Protein AF-A0A1E8CQJ8-F1 (afdb_monomer_lite)

pLDDT: mean 91.89, std 12.6, range [35.16, 98.56]

Secondary structure (DSSP, 8-state):
--------SS-HHHHHHHHHHHHHHHTS-HHHHHHHHHHHHHHHHHHHHHHHHHTTPPP-PPP---TTTHHHHHHHHHHHHHHH-TTS-HHHHHHHHHHHHHH-

Foldseek 3Di:
DDDDPDDQLQDPLLVVLLVLLVVLLVPDDPVLLVVLLVVLLVLLLVLQCLLCVLVVHPRDRDDPPDSVCSSVSVVVSSSSNSVSPVPPDNVVSSVSSVVSSVSD

Radius of gyration: 14.16 Å; chains: 1; bounding box: 44×29×32 Å

Structure (mmCIF, N/CA/C/O backbone):
data_AF-A0A1E8CQJ8-F1
#
_entry.id   AF-A0A1E8CQJ8-F1
#
loop_
_atom_site.group_PDB
_atom_site.id
_atom_site.type_symbol
_atom_site.label_atom_id
_atom_site.label_alt_id
_atom_site.label_comp_id
_atom_site.label_asym_id
_atom_site.label_entity_id
_atom_site.label_seq_id
_atom_site.pdbx_PDB_ins_code
_atom_site.Cartn_x
_atom_site.Cartn_y
_atom_site.Cartn_z
_atom_site.occupancy
_atom_site.B_iso_or_equiv
_atom_site.auth_seq_id
_atom_site.auth_comp_i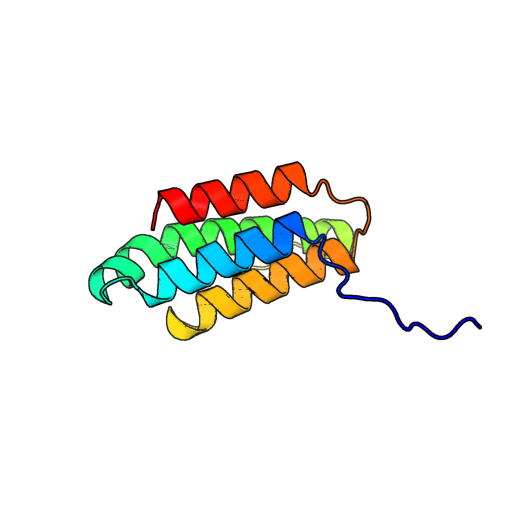d
_atom_site.auth_asym_id
_atom_site.auth_atom_id
_atom_site.pdbx_PDB_model_num
ATOM 1 N N . MET A 1 1 ? 33.511 -3.755 -14.212 1.00 35.31 1 MET A N 1
ATOM 2 C CA . MET A 1 1 ? 32.641 -4.079 -13.058 1.00 35.31 1 MET A CA 1
ATOM 3 C C . MET A 1 1 ? 32.443 -2.817 -12.231 1.00 35.31 1 MET A C 1
ATOM 5 O O . MET A 1 1 ? 33.225 -2.562 -11.326 1.00 35.31 1 MET A O 1
ATOM 9 N N . ALA A 1 2 ? 31.471 -1.980 -12.603 1.00 35.16 2 ALA A N 1
ATOM 10 C CA . ALA A 1 2 ? 31.172 -0.756 -11.866 1.00 35.16 2 ALA A CA 1
ATOM 11 C C . ALA A 1 2 ? 30.359 -1.110 -10.614 1.00 35.16 2 ALA A C 1
ATOM 13 O O . ALA A 1 2 ? 29.239 -1.606 -10.713 1.00 35.16 2 ALA A O 1
ATOM 14 N N . SER A 1 3 ? 30.971 -0.907 -9.451 1.00 37.28 3 SER A N 1
A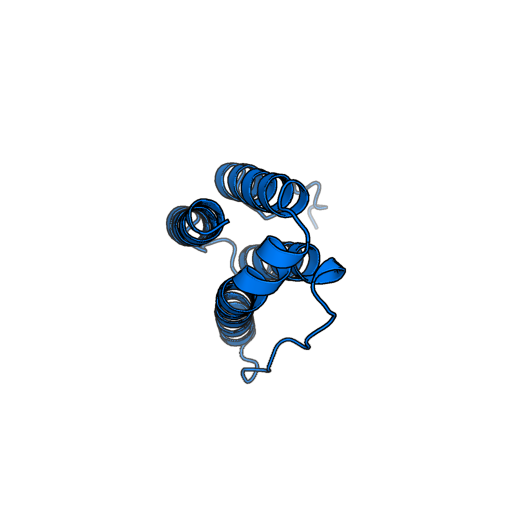TOM 15 C CA . SER A 1 3 ? 30.363 -1.080 -8.136 1.00 37.28 3 SER A CA 1
ATOM 16 C C . SER A 1 3 ? 29.194 -0.111 -7.940 1.00 37.28 3 SER A C 1
ATOM 18 O O . SER A 1 3 ? 29.373 1.105 -7.998 1.00 37.28 3 SER A O 1
ATOM 20 N N . SER A 1 4 ? 28.007 -0.649 -7.661 1.00 46.25 4 SER A N 1
ATOM 21 C CA . SER A 1 4 ? 26.825 0.107 -7.250 1.00 46.25 4 SER A CA 1
ATOM 22 C C . SER A 1 4 ? 27.066 0.852 -5.934 1.00 46.25 4 SER A C 1
ATOM 24 O O . SER A 1 4 ? 27.049 0.257 -4.861 1.00 46.25 4 SER A O 1
ATOM 26 N N . ARG A 1 5 ? 27.182 2.180 -5.997 1.00 48.69 5 ARG A N 1
ATOM 27 C CA . ARG A 1 5 ? 26.539 3.058 -5.006 1.00 48.69 5 ARG A CA 1
ATOM 28 C C . ARG A 1 5 ? 25.217 3.528 -5.609 1.00 48.69 5 ARG A C 1
ATOM 30 O O . ARG A 1 5 ? 25.073 4.687 -5.978 1.00 48.69 5 ARG A O 1
ATOM 37 N N . ALA A 1 6 ? 24.289 2.603 -5.828 1.00 56.66 6 ALA A N 1
ATOM 38 C CA . ALA A 1 6 ? 22.970 2.964 -6.326 1.00 56.66 6 ALA A CA 1
ATOM 39 C C . ALA A 1 6 ? 22.122 3.413 -5.132 1.00 56.66 6 ALA A C 1
ATOM 41 O O . ALA A 1 6 ? 22.109 2.739 -4.102 1.00 56.66 6 ALA A O 1
ATOM 42 N N . GLY A 1 7 ? 21.452 4.559 -5.253 1.00 76.81 7 GLY A N 1
ATOM 43 C CA . GLY A 1 7 ? 20.386 4.938 -4.328 1.00 76.81 7 GLY A CA 1
ATOM 44 C C . GLY A 1 7 ? 19.281 3.875 -4.286 1.00 76.81 7 GLY A C 1
ATOM 45 O O . GLY A 1 7 ? 19.325 2.884 -5.016 1.00 76.81 7 GLY A O 1
ATOM 46 N N . SER A 1 8 ? 18.284 4.077 -3.422 1.00 85.38 8 SER A N 1
ATOM 47 C CA . SER A 1 8 ? 17.079 3.237 -3.417 1.00 85.38 8 SER A CA 1
ATOM 48 C C . SER A 1 8 ? 16.547 3.052 -4.852 1.00 85.38 8 SER A C 1
ATOM 50 O O . SER A 1 8 ? 16.479 4.044 -5.580 1.00 85.38 8 S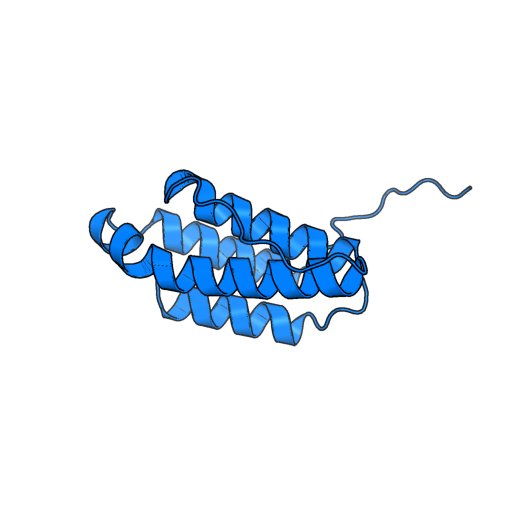ER A O 1
ATOM 52 N N . PRO A 1 9 ? 16.163 1.829 -5.276 1.00 93.19 9 PRO A N 1
ATOM 53 C CA . PRO A 1 9 ? 15.568 1.608 -6.596 1.00 93.19 9 PRO A CA 1
ATOM 54 C C . PRO A 1 9 ? 14.187 2.264 -6.724 1.00 93.19 9 PRO A C 1
ATOM 56 O O . PRO A 1 9 ? 13.666 2.393 -7.826 1.00 93.19 9 PRO A O 1
ATOM 59 N N . ILE A 1 10 ? 13.588 2.668 -5.601 1.00 96.25 10 ILE A N 1
ATOM 60 C CA . ILE A 1 10 ? 12.275 3.300 -5.546 1.00 96.25 10 ILE A CA 1
ATOM 61 C C . ILE A 1 10 ? 12.417 4.784 -5.935 1.00 96.25 10 ILE A C 1
ATOM 63 O O . ILE A 1 10 ? 13.160 5.508 -5.262 1.00 96.25 10 ILE A O 1
ATOM 67 N N . PRO A 1 11 ? 11.687 5.264 -6.961 1.00 96.44 11 PRO A N 1
ATOM 68 C CA . PRO A 1 11 ? 11.619 6.684 -7.297 1.00 96.44 11 PRO A CA 1
ATOM 69 C C . PRO A 1 11 ? 11.168 7.530 -6.104 1.00 96.44 11 PRO A C 1
ATOM 71 O O . PRO A 1 11 ? 10.343 7.098 -5.296 1.00 96.44 11 PRO A O 1
ATOM 74 N N . ARG A 1 12 ? 11.695 8.752 -5.992 1.00 95.75 12 ARG A N 1
ATOM 75 C CA . ARG A 1 12 ? 11.501 9.612 -4.814 1.00 95.75 12 ARG A CA 1
ATOM 76 C C . ARG A 1 12 ? 10.027 9.877 -4.523 1.00 95.75 12 ARG A C 1
ATOM 78 O O . ARG A 1 12 ? 9.602 9.763 -3.385 1.00 95.75 12 ARG A O 1
ATOM 85 N N . GLU A 1 13 ? 9.241 10.170 -5.549 1.00 96.50 13 GLU A N 1
ATOM 86 C CA . GLU A 1 13 ? 7.811 10.439 -5.432 1.00 96.50 13 GLU A CA 1
ATOM 87 C C . GLU A 1 13 ? 7.021 9.237 -4.891 1.00 96.50 13 GLU A C 1
ATOM 89 O O . GLU A 1 13 ? 6.074 9.415 -4.123 1.00 96.50 13 GLU A O 1
ATOM 94 N N . VAL A 1 14 ? 7.446 8.017 -5.237 1.00 98.06 14 VAL A N 1
ATOM 95 C CA . VAL A 1 14 ? 6.851 6.779 -4.726 1.00 98.06 14 VAL A CA 1
ATOM 96 C C . VAL A 1 14 ? 7.266 6.564 -3.276 1.00 98.06 14 VAL A C 1
ATOM 98 O O . VAL A 1 14 ? 6.426 6.208 -2.454 1.00 98.06 14 VAL A O 1
ATOM 101 N N . ALA A 1 15 ? 8.540 6.799 -2.950 1.00 98.00 15 ALA A N 1
ATOM 102 C CA . ALA A 1 15 ? 9.040 6.702 -1.582 1.00 98.00 15 ALA A CA 1
ATOM 103 C C . ALA A 1 15 ? 8.320 7.694 -0.650 1.00 98.00 15 ALA A C 1
ATOM 105 O O . ALA A 1 15 ? 7.840 7.291 0.408 1.00 98.00 15 ALA A O 1
ATOM 106 N N . ASP A 1 16 ? 8.162 8.947 -1.084 1.00 98.25 16 ASP A N 1
ATOM 107 C CA . ASP A 1 16 ? 7.466 9.995 -0.335 1.00 98.25 16 ASP A CA 1
ATOM 108 C C . ASP A 1 16 ? 5.981 9.634 -0.113 1.00 98.25 16 ASP A C 1
ATOM 110 O O . ASP A 1 16 ? 5.428 9.859 0.965 1.00 98.25 16 ASP A O 1
ATOM 114 N N . GLU A 1 17 ? 5.296 9.071 -1.118 1.00 98.56 17 GLU A N 1
ATOM 115 C CA . GLU A 1 17 ? 3.898 8.645 -0.961 1.00 98.56 17 GLU A CA 1
ATOM 116 C C . GLU A 1 17 ? 3.761 7.398 -0.080 1.00 98.56 17 GLU A C 1
ATOM 118 O O . GLU A 1 17 ? 2.842 7.321 0.738 1.00 98.56 17 GLU A O 1
ATOM 123 N N . LEU A 1 18 ? 4.687 6.448 -0.198 1.00 98.38 18 LEU A N 1
ATOM 124 C CA . LEU A 1 18 ? 4.741 5.259 0.645 1.00 98.38 18 LEU A CA 1
ATOM 125 C C . LEU A 1 18 ? 4.949 5.636 2.116 1.00 98.38 18 LEU A C 1
ATOM 127 O O . LEU A 1 18 ? 4.248 5.116 2.981 1.00 98.38 18 LEU A O 1
ATOM 131 N N . GLU A 1 19 ? 5.843 6.584 2.405 1.00 98.38 19 GLU A N 1
ATOM 132 C CA . GLU A 1 19 ? 6.031 7.120 3.756 1.00 98.38 19 GLU A CA 1
ATOM 133 C C . GLU A 1 19 ? 4.737 7.743 4.296 1.00 98.38 19 GLU A C 1
ATOM 135 O O . GLU A 1 19 ? 4.340 7.457 5.427 1.00 98.38 19 GLU A O 1
ATOM 140 N N . ARG A 1 20 ? 4.011 8.517 3.476 1.00 98.50 20 ARG A N 1
ATOM 141 C CA . ARG A 1 20 ? 2.709 9.084 3.869 1.00 98.50 20 ARG A CA 1
ATOM 142 C C . ARG A 1 20 ? 1.660 8.013 4.169 1.00 98.50 20 ARG A C 1
ATOM 144 O O . ARG A 1 20 ? 0.884 8.190 5.107 1.00 98.50 20 ARG A O 1
ATOM 151 N N . VAL A 1 21 ? 1.617 6.919 3.404 1.00 98.25 21 VAL A N 1
ATOM 152 C CA . VAL A 1 21 ? 0.727 5.773 3.678 1.00 98.25 21 VAL A CA 1
ATOM 153 C C . VAL A 1 21 ? 1.069 5.140 5.026 1.00 98.25 21 VAL A C 1
ATOM 155 O O . VAL A 1 21 ? 0.179 4.957 5.856 1.00 98.25 21 VAL A O 1
ATOM 158 N N . VAL A 1 22 ? 2.351 4.853 5.266 1.00 97.75 22 VAL A N 1
ATOM 159 C CA . VAL A 1 22 ? 2.829 4.226 6.508 1.00 97.75 22 VAL A CA 1
ATOM 160 C C . VAL A 1 22 ? 2.551 5.120 7.717 1.00 97.75 22 VAL A C 1
ATOM 162 O O . VAL A 1 22 ? 1.989 4.661 8.712 1.00 97.75 22 VAL A O 1
ATOM 165 N N . ALA A 1 23 ? 2.867 6.413 7.619 1.00 97.81 23 ALA A N 1
ATOM 166 C CA . ALA A 1 23 ? 2.587 7.382 8.672 1.00 97.81 23 ALA A CA 1
ATOM 167 C C . ALA A 1 23 ? 1.085 7.463 8.976 1.00 97.81 23 ALA A C 1
ATOM 169 O O . ALA A 1 23 ? 0.688 7.447 10.141 1.00 97.81 23 ALA A O 1
ATOM 170 N N . ARG A 1 24 ? 0.238 7.496 7.938 1.00 97.19 24 ARG A N 1
ATOM 171 C CA . ARG A 1 24 ? -1.217 7.527 8.103 1.00 97.19 24 ARG A CA 1
ATOM 172 C C . ARG A 1 24 ? -1.744 6.259 8.773 1.00 97.19 24 ARG A C 1
ATOM 174 O O . ARG A 1 24 ? -2.553 6.372 9.688 1.00 97.19 24 ARG A O 1
ATOM 181 N N . TRP A 1 25 ? -1.268 5.081 8.367 1.00 96.38 25 TRP A N 1
ATOM 182 C CA . TRP A 1 25 ? -1.6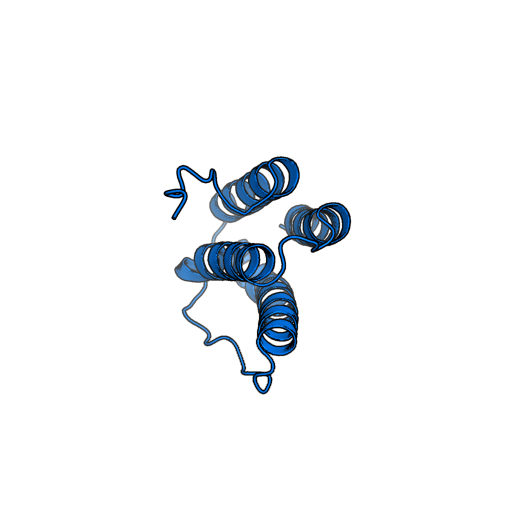32 3.798 8.978 1.00 96.38 25 TRP A CA 1
ATOM 183 C C . TRP A 1 25 ? -1.344 3.776 10.482 1.00 96.38 25 TRP A C 1
ATOM 185 O O . TRP A 1 25 ? -2.209 3.405 11.270 1.00 96.38 25 TRP A O 1
ATOM 195 N N . HIS A 1 26 ? -0.157 4.230 10.892 1.00 94.88 26 HIS A N 1
ATOM 196 C CA . HIS A 1 26 ? 0.237 4.260 12.304 1.00 94.88 26 HIS A CA 1
ATOM 197 C C . HIS A 1 26 ? -0.557 5.253 13.162 1.00 94.88 26 HIS A C 1
ATOM 199 O O . HIS A 1 26 ? -0.559 5.128 14.383 1.00 94.88 26 HIS A O 1
ATOM 205 N N . GLN A 1 27 ? -1.236 6.219 12.545 1.00 95.62 27 GLN A N 1
ATOM 206 C CA . GLN A 1 27 ? -2.106 7.170 13.240 1.00 95.62 27 GLN A CA 1
ATOM 207 C C . GLN A 1 27 ? -3.546 6.663 13.399 1.00 95.62 27 GLN A C 1
ATOM 209 O O . GLN A 1 27 ? -4.339 7.307 14.090 1.00 95.62 27 GLN A O 1
ATOM 214 N N . LEU A 1 28 ? -3.920 5.548 12.761 1.00 94.31 28 LEU A N 1
ATOM 215 C CA . LEU A 1 28 ? -5.272 5.011 12.877 1.00 94.31 28 LEU A CA 1
ATOM 216 C C . LEU A 1 28 ? -5.496 4.349 14.241 1.00 94.31 28 LEU A C 1
ATOM 218 O O . LEU A 1 28 ? -4.641 3.591 14.705 1.00 94.31 28 LEU A O 1
ATOM 222 N N . PRO A 1 29 ? -6.680 4.537 14.856 1.00 94.25 29 PRO A N 1
ATOM 223 C CA . PRO A 1 29 ? -7.124 3.667 15.937 1.00 94.25 29 PRO A CA 1
ATOM 224 C C . PRO A 1 29 ? -7.104 2.202 15.487 1.00 94.25 29 PRO A C 1
ATOM 226 O O . PRO A 1 29 ? -7.424 1.904 14.333 1.00 94.25 29 PRO A O 1
ATOM 229 N N . LEU A 1 30 ? -6.785 1.281 16.400 1.00 89.56 30 LEU A N 1
ATOM 230 C CA . LEU A 1 30 ? -6.603 -0.136 16.071 1.00 89.56 30 LEU A CA 1
ATOM 231 C C . LEU A 1 30 ? -7.810 -0.737 15.329 1.00 89.56 30 LEU A C 1
ATOM 233 O O . LEU A 1 30 ? -7.625 -1.356 14.285 1.00 89.56 30 LEU A O 1
ATOM 237 N N . ASP A 1 31 ? -9.035 -0.492 15.798 1.00 94.06 31 ASP A N 1
ATOM 238 C CA . ASP A 1 31 ? -10.254 -1.007 15.152 1.00 94.06 31 ASP A CA 1
ATOM 239 C C . ASP A 1 31 ? -10.414 -0.499 13.713 1.00 94.06 31 ASP A C 1
ATOM 241 O O . ASP A 1 31 ? -10.832 -1.235 12.816 1.00 94.06 31 ASP A O 1
ATOM 245 N N . HIS A 1 32 ? -10.013 0.752 13.464 1.00 93.62 32 HIS A N 1
ATOM 246 C CA . HIS A 1 32 ? -10.036 1.325 12.123 1.00 93.62 32 HIS A CA 1
ATOM 247 C C . HIS A 1 32 ? -8.975 0.660 11.245 1.00 93.62 32 HIS A C 1
ATOM 249 O O . HIS A 1 32 ? -9.303 0.214 10.148 1.00 93.62 32 HIS A O 1
ATOM 255 N N . ALA A 1 33 ? -7.742 0.504 11.734 1.00 93.19 33 ALA A N 1
ATOM 256 C CA . ALA A 1 33 ? -6.687 -0.205 11.009 1.00 93.19 33 ALA A CA 1
ATOM 257 C C . ALA A 1 33 ? -7.104 -1.645 10.651 1.00 93.19 33 ALA A C 1
ATOM 259 O O . ALA A 1 33 ? -6.939 -2.071 9.507 1.00 93.19 33 ALA A O 1
ATOM 260 N N . LEU A 1 34 ? -7.728 -2.369 11.587 1.00 94.19 34 LEU A N 1
ATOM 261 C CA . LEU A 1 34 ? -8.266 -3.711 11.348 1.00 94.19 34 LEU A CA 1
ATOM 262 C C . LEU A 1 34 ? -9.348 -3.712 10.261 1.00 94.19 34 LEU A C 1
ATOM 264 O O . LEU A 1 34 ? -9.305 -4.553 9.364 1.00 94.19 34 LEU A O 1
ATOM 268 N N . SER A 1 35 ? -10.268 -2.742 10.285 1.00 95.38 35 SER A N 1
ATOM 269 C CA . SER A 1 35 ? -11.320 -2.620 9.265 1.00 95.38 35 SER A CA 1
ATOM 270 C C . SER A 1 35 ? -10.781 -2.294 7.864 1.00 95.38 35 SER A C 1
ATOM 272 O O . SER A 1 35 ? -11.384 -2.685 6.865 1.00 95.38 35 SER A O 1
ATOM 274 N N . ARG A 1 36 ? -9.638 -1.596 7.770 1.00 95.31 36 ARG A N 1
ATOM 275 C CA . ARG A 1 36 ? -8.991 -1.226 6.498 1.00 95.31 36 ARG A CA 1
ATOM 276 C C . ARG A 1 36 ? -7.982 -2.261 6.000 1.00 95.31 36 ARG A C 1
ATOM 278 O O . ARG A 1 36 ? -7.649 -2.251 4.815 1.00 95.31 36 ARG A O 1
ATOM 285 N N . ALA A 1 37 ? -7.519 -3.169 6.861 1.00 95.38 37 ALA A N 1
ATOM 286 C CA . ALA A 1 37 ? -6.505 -4.165 6.524 1.00 95.38 37 ALA A CA 1
ATOM 287 C C . ALA A 1 37 ? -6.827 -4.996 5.263 1.00 95.38 37 ALA A C 1
ATOM 289 O O . ALA A 1 37 ? -5.910 -5.176 4.462 1.00 95.38 37 ALA A O 1
ATOM 290 N N . PRO A 1 38 ? -8.071 -5.468 5.016 1.00 94.94 38 PRO A N 1
ATOM 291 C CA . PRO A 1 38 ? -8.381 -6.230 3.803 1.00 94.94 38 PRO A CA 1
ATOM 292 C C . PRO A 1 38 ? -8.092 -5.456 2.509 1.00 94.94 38 PRO A C 1
ATOM 294 O O . PRO A 1 38 ? -7.401 -5.968 1.636 1.00 94.94 38 PRO A O 1
ATOM 297 N N 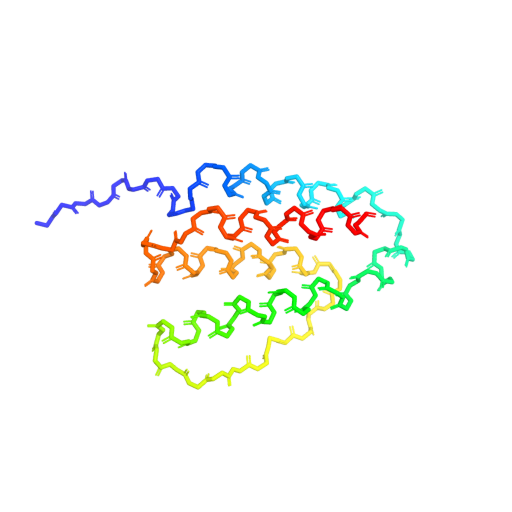. ALA A 1 39 ? -8.509 -4.190 2.425 1.00 93.56 39 ALA A N 1
ATOM 298 C CA . ALA A 1 39 ? -8.287 -3.367 1.234 1.00 93.56 39 ALA A CA 1
ATOM 299 C C . ALA A 1 39 ? -6.793 -3.117 0.968 1.00 93.56 39 ALA A C 1
ATOM 301 O O . ALA A 1 39 ? -6.339 -3.121 -0.174 1.00 93.56 39 ALA A O 1
ATOM 302 N N . VAL A 1 40 ? -6.000 -2.935 2.028 1.00 95.75 40 VAL A N 1
ATOM 303 C CA . VAL A 1 40 ? -4.543 -2.799 1.899 1.00 95.75 40 VAL A CA 1
ATOM 304 C C . VAL A 1 40 ? -3.907 -4.117 1.443 1.00 95.75 40 VAL A C 1
ATOM 306 O O . VAL A 1 40 ? -3.015 -4.097 0.595 1.00 95.75 40 VAL A O 1
ATOM 309 N N . ARG A 1 41 ? -4.375 -5.266 1.953 1.00 96.56 41 ARG A N 1
ATOM 310 C CA . ARG A 1 41 ? -3.901 -6.590 1.513 1.00 96.56 41 ARG A CA 1
ATOM 311 C C . ARG A 1 41 ? -4.163 -6.832 0.034 1.00 96.56 41 ARG A C 1
ATOM 313 O O . ARG A 1 41 ? -3.283 -7.374 -0.625 1.00 96.56 41 ARG A O 1
ATOM 320 N N . ASP A 1 42 ? -5.300 -6.390 -0.493 1.00 95.44 42 ASP A N 1
ATOM 321 C CA . ASP A 1 42 ? -5.606 -6.519 -1.922 1.00 95.44 42 ASP A CA 1
ATOM 322 C C . ASP A 1 42 ? -4.592 -5.757 -2.785 1.00 95.44 42 ASP A C 1
ATOM 324 O O . ASP A 1 42 ? -4.131 -6.261 -3.811 1.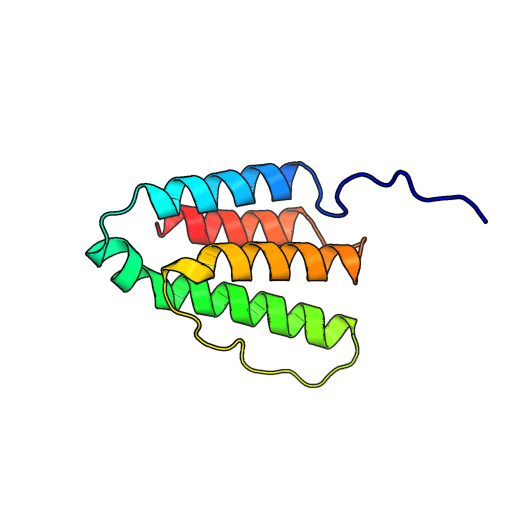00 95.44 42 ASP A O 1
ATOM 328 N N . VAL A 1 43 ? -4.164 -4.567 -2.347 1.00 95.19 43 VAL A N 1
ATOM 329 C CA . VAL A 1 43 ? -3.116 -3.815 -3.051 1.00 95.19 43 VAL A CA 1
ATOM 330 C C . VAL A 1 43 ? -1.758 -4.503 -2.933 1.00 95.19 43 VAL A C 1
ATOM 332 O O . VAL A 1 43 ? -1.045 -4.610 -3.930 1.00 95.19 43 VAL A O 1
ATOM 335 N N . VAL A 1 44 ? -1.407 -5.012 -1.749 1.00 97.31 44 VAL A N 1
ATOM 336 C CA . VAL A 1 44 ? -0.176 -5.795 -1.550 1.00 97.31 44 VAL A CA 1
ATOM 337 C C . VAL A 1 44 ? -0.166 -7.030 -2.457 1.00 97.31 44 VAL A C 1
ATOM 339 O O . VAL A 1 44 ? 0.845 -7.291 -3.106 1.00 97.31 44 VAL A O 1
ATOM 342 N N . GLN A 1 45 ? -1.286 -7.750 -2.562 1.00 97.38 45 GLN A N 1
ATOM 343 C CA . GLN A 1 45 ? -1.418 -8.899 -3.455 1.00 97.38 45 GLN A CA 1
ATOM 344 C C . GLN A 1 45 ? -1.290 -8.486 -4.924 1.00 97.38 45 GLN A C 1
ATOM 346 O O . GLN A 1 45 ? -0.531 -9.110 -5.656 1.00 97.38 45 GLN A O 1
ATOM 351 N N . SER A 1 46 ? -1.953 -7.403 -5.345 1.00 95.75 46 SER A N 1
ATOM 352 C CA . SER A 1 46 ? -1.836 -6.898 -6.719 1.00 95.75 46 SER A CA 1
ATOM 353 C C . SER A 1 46 ? -0.389 -6.550 -7.078 1.00 95.75 46 SER A C 1
ATOM 355 O O . SER A 1 46 ? 0.039 -6.838 -8.190 1.00 95.75 46 SER A O 1
ATOM 357 N N . LEU A 1 47 ? 0.380 -5.959 -6.158 1.00 96.00 47 LEU A N 1
ATOM 358 C CA . LEU A 1 47 ? 1.804 -5.690 -6.383 1.00 96.00 47 LEU A CA 1
ATOM 359 C C . LEU A 1 47 ? 2.629 -6.984 -6.426 1.00 96.00 47 LEU A C 1
ATOM 361 O O . LEU A 1 47 ? 3.529 -7.104 -7.255 1.00 96.00 47 LEU A O 1
ATOM 365 N N . ALA A 1 48 ? 2.316 -7.964 -5.576 1.00 96.38 48 ALA A N 1
ATOM 366 C CA . ALA A 1 48 ? 2.974 -9.269 -5.594 1.00 96.38 48 ALA A CA 1
ATOM 367 C C . ALA A 1 48 ? 2.754 -10.013 -6.920 1.00 96.38 48 ALA A C 1
ATOM 369 O O . ALA A 1 48 ? 3.690 -10.622 -7.441 1.00 96.38 48 ALA A O 1
ATOM 370 N N . ASP A 1 49 ? 1.551 -9.926 -7.490 1.00 96.25 49 ASP A N 1
ATOM 371 C CA . ASP A 1 49 ? 1.223 -10.523 -8.785 1.00 96.25 49 ASP A CA 1
ATOM 372 C C . ASP A 1 49 ? 2.038 -9.876 -9.920 1.00 96.25 49 ASP A C 1
ATOM 374 O O . ASP A 1 49 ? 2.598 -10.582 -10.762 1.00 96.25 49 ASP A O 1
ATOM 378 N N . GLU A 1 50 ? 2.202 -8.548 -9.897 1.00 94.94 50 GLU A N 1
ATOM 379 C CA . GLU A 1 50 ? 3.071 -7.826 -10.840 1.00 94.94 50 GLU A CA 1
ATOM 380 C C . GLU A 1 50 ? 4.543 -8.244 -10.697 1.00 94.94 50 GLU A C 1
ATOM 382 O O . GLU A 1 50 ? 5.224 -8.516 -11.691 1.00 94.94 50 GLU A O 1
ATOM 387 N N . VAL A 1 51 ? 5.041 -8.363 -9.461 1.00 95.50 51 VAL A N 1
ATOM 388 C CA . VAL A 1 51 ? 6.405 -8.842 -9.179 1.00 95.50 51 VAL A CA 1
ATOM 389 C C . VAL A 1 51 ? 6.601 -10.273 -9.687 1.00 95.50 51 VAL A C 1
ATOM 391 O O . VAL A 1 51 ? 7.629 -10.575 -10.303 1.00 95.50 51 VAL A O 1
ATOM 394 N N . ALA A 1 52 ? 5.630 -11.162 -9.461 1.00 95.44 52 ALA A N 1
ATOM 395 C CA . ALA A 1 52 ? 5.669 -12.539 -9.945 1.00 95.44 52 ALA A CA 1
ATOM 396 C C . ALA A 1 52 ? 5.709 -12.587 -11.479 1.00 95.44 52 ALA A C 1
ATOM 398 O O . ALA A 1 52 ? 6.561 -13.281 -12.045 1.00 95.44 52 ALA A O 1
ATOM 399 N N . GLY A 1 53 ? 4.875 -11.779 -12.144 1.00 93.50 53 GLY A N 1
ATOM 400 C CA . GLY A 1 53 ? 4.876 -11.611 -13.597 1.00 93.50 53 GLY A CA 1
ATOM 401 C C . GLY A 1 53 ? 6.234 -11.150 -14.133 1.00 93.50 53 GLY A C 1
ATOM 402 O O . GLY A 1 53 ? 6.787 -11.777 -15.039 1.00 93.50 53 GLY A O 1
ATOM 403 N N . CYS A 1 54 ? 6.836 -10.128 -13.513 1.00 89.75 54 CYS A N 1
ATOM 404 C CA . CYS A 1 54 ? 8.170 -9.633 -13.877 1.00 89.75 54 CYS A CA 1
ATOM 405 C C . CYS A 1 54 ? 9.250 -10.717 -13.736 1.00 89.75 54 CYS A C 1
ATOM 407 O O . CYS A 1 54 ? 10.144 -10.833 -14.574 1.00 89.75 54 CYS A O 1
ATOM 409 N N . ARG A 1 55 ? 9.151 -11.551 -12.695 1.00 91.06 55 ARG A N 1
ATOM 410 C CA . ARG A 1 55 ? 10.104 -12.634 -12.406 1.00 91.06 55 ARG A CA 1
ATOM 411 C C . ARG A 1 55 ? 9.781 -13.946 -13.134 1.00 91.06 55 ARG A C 1
ATOM 413 O O . ARG A 1 55 ? 10.475 -14.935 -12.897 1.00 91.06 55 ARG A O 1
ATOM 420 N N . ARG A 1 56 ? 8.756 -13.975 -14.001 1.00 92.75 56 ARG A N 1
ATOM 421 C CA . ARG A 1 56 ? 8.240 -15.184 -14.680 1.00 92.75 56 ARG A CA 1
ATOM 422 C C . ARG A 1 56 ? 7.970 -16.337 -13.706 1.00 92.75 56 ARG A C 1
ATOM 424 O O . ARG A 1 56 ? 8.251 -17.498 -14.000 1.00 92.75 56 ARG A O 1
ATOM 431 N N . ARG A 1 57 ? 7.458 -16.006 -12.521 1.00 94.06 57 ARG A N 1
ATOM 432 C CA . ARG A 1 57 ? 7.043 -16.970 -11.500 1.00 94.06 57 ARG A CA 1
ATOM 433 C C . ARG A 1 57 ? 5.520 -17.077 -11.485 1.00 94.06 57 ARG A C 1
ATOM 435 O O . ARG A 1 57 ? 4.847 -16.101 -11.811 1.00 94.06 57 ARG A O 1
ATOM 442 N N . PRO A 1 58 ? 4.966 -18.240 -11.108 1.00 93.00 58 PRO A N 1
ATOM 443 C CA . PRO A 1 58 ? 3.532 -18.341 -10.883 1.00 93.00 58 PRO A CA 1
ATOM 444 C C . PRO A 1 58 ? 3.106 -17.369 -9.765 1.00 93.00 58 PRO A C 1
ATOM 446 O O . PRO A 1 58 ? 3.863 -17.204 -8.801 1.00 93.00 58 PRO A O 1
ATOM 449 N N . PRO A 1 59 ? 1.917 -16.745 -9.866 1.00 91.81 59 PRO A N 1
ATOM 450 C CA . PRO A 1 59 ? 1.359 -15.950 -8.780 1.00 91.81 59 PRO A CA 1
ATOM 451 C C . PRO A 1 59 ? 1.241 -16.785 -7.504 1.00 91.81 59 PRO A C 1
ATOM 453 O O . PRO A 1 59 ? 0.869 -17.960 -7.541 1.00 91.81 59 PRO A O 1
ATOM 456 N N . SER A 1 60 ? 1.539 -16.169 -6.366 1.00 94.19 60 SER A N 1
ATOM 457 C CA . SER A 1 60 ? 1.403 -16.791 -5.051 1.00 94.19 60 SER A CA 1
ATOM 458 C C . SER A 1 60 ? 0.711 -15.831 -4.102 1.00 94.19 60 SER A C 1
ATOM 460 O O . SER A 1 60 ? 1.004 -14.633 -4.114 1.00 94.19 60 SER A O 1
ATOM 462 N N . ARG A 1 61 ? -0.167 -16.355 -3.242 1.00 96.12 61 ARG A N 1
ATOM 463 C CA . ARG A 1 61 ? -0.789 -15.532 -2.205 1.00 96.12 61 ARG A CA 1
ATOM 464 C C . ARG A 1 61 ? 0.267 -15.003 -1.244 1.00 96.12 61 ARG A C 1
ATOM 466 O O . ARG A 1 61 ? 1.075 -15.775 -0.725 1.00 96.12 61 ARG A O 1
ATOM 473 N N . VAL A 1 62 ? 0.215 -13.705 -0.978 1.00 95.75 62 VAL A N 1
ATOM 474 C CA . VAL A 1 62 ? 0.995 -13.084 0.086 1.00 95.75 62 VAL A CA 1
ATOM 475 C C . VAL A 1 62 ? 0.461 -13.614 1.420 1.00 95.75 62 VAL A C 1
ATOM 477 O O . VAL A 1 62 ? -0.747 -13.543 1.662 1.00 95.75 62 VAL A O 1
ATOM 480 N N . PRO A 1 63 ? 1.318 -14.182 2.285 1.00 95.00 63 PRO A N 1
ATOM 481 C CA . PRO A 1 63 ? 0.872 -14.702 3.567 1.00 95.00 63 PRO A CA 1
ATOM 482 C C . PRO A 1 63 ? 0.329 -13.572 4.444 1.00 95.00 63 PRO A C 1
ATOM 484 O O . PRO A 1 63 ? 0.900 -12.481 4.509 1.00 95.00 63 PRO A O 1
ATOM 487 N N . ASP A 1 64 ? -0.758 -13.848 5.159 1.00 92.25 64 ASP A N 1
ATOM 488 C CA . ASP A 1 64 ? -1.242 -12.950 6.198 1.00 92.25 64 ASP A CA 1
ATOM 489 C C . ASP A 1 64 ? -0.332 -13.054 7.433 1.00 92.25 64 ASP A C 1
ATOM 491 O O . ASP A 1 64 ? -0.368 -14.044 8.159 1.00 92.25 64 ASP A O 1
ATOM 495 N N . LEU A 1 65 ? 0.483 -12.020 7.664 1.00 92.75 65 LEU A N 1
ATOM 496 C CA . LEU A 1 65 ? 1.380 -11.900 8.823 1.00 92.75 65 LEU A CA 1
ATOM 497 C C . LEU A 1 65 ? 0.841 -10.937 9.898 1.00 92.75 65 LEU A C 1
ATOM 499 O O . LEU A 1 65 ? 1.600 -10.407 10.713 1.00 92.75 65 LEU A O 1
ATOM 503 N N . GLY A 1 66 ? -0.465 -10.667 9.871 1.00 88.12 66 GLY A N 1
ATOM 504 C CA . GLY A 1 66 ? -1.149 -9.738 10.761 1.00 88.12 66 GLY A CA 1
ATOM 505 C C . GLY A 1 66 ? -0.983 -8.251 10.398 1.00 88.12 66 GLY A C 1
ATOM 506 O O . GLY A 1 66 ? -0.140 -7.872 9.580 1.00 88.12 66 GLY A O 1
ATOM 507 N N . PRO A 1 67 ? -1.783 -7.371 11.028 1.00 85.56 67 PRO A N 1
ATOM 508 C CA . PRO A 1 67 ? -1.835 -5.938 10.715 1.00 85.56 67 PRO A CA 1
ATOM 509 C C . PRO A 1 67 ? -0.540 -5.181 11.046 1.00 85.56 67 PRO A C 1
ATOM 511 O O . PRO A 1 67 ? -0.240 -4.178 10.404 1.00 85.56 67 PRO A O 1
ATOM 514 N N . ALA A 1 68 ? 0.255 -5.664 12.007 1.00 87.50 68 ALA A N 1
ATOM 515 C CA . ALA A 1 68 ? 1.537 -5.054 12.370 1.00 87.50 68 ALA A CA 1
ATOM 516 C C . ALA A 1 68 ? 2.583 -5.154 11.242 1.00 87.50 68 ALA A C 1
ATOM 518 O O . ALA A 1 68 ? 3.447 -4.289 11.100 1.00 87.50 68 ALA A O 1
ATOM 519 N N . THR A 1 69 ? 2.490 -6.194 10.412 1.00 94.00 69 THR A N 1
ATOM 520 C CA . THR A 1 69 ? 3.456 -6.472 9.339 1.00 94.00 69 THR A CA 1
ATOM 521 C C . THR A 1 69 ? 3.000 -5.918 7.988 1.00 94.00 69 THR A C 1
ATOM 523 O O . THR A 1 69 ? 3.795 -5.824 7.058 1.00 94.00 69 THR A O 1
ATOM 526 N N . LEU A 1 70 ? 1.738 -5.502 7.863 1.00 95.69 70 LEU A N 1
ATOM 527 C CA . LEU A 1 70 ? 1.128 -5.168 6.577 1.00 95.69 70 LEU A CA 1
ATOM 528 C C . LEU A 1 70 ? 1.819 -4.000 5.850 1.00 95.69 70 LEU A C 1
ATOM 530 O O . LEU A 1 70 ? 2.042 -4.069 4.643 1.00 95.69 70 LEU A O 1
ATOM 534 N N . MET A 1 71 ? 2.227 -2.961 6.584 1.00 97.06 71 MET A N 1
ATOM 535 C CA . MET A 1 71 ? 3.001 -1.846 6.019 1.00 97.06 71 MET A CA 1
ATOM 536 C C . MET A 1 71 ? 4.388 -2.283 5.536 1.00 97.06 71 MET A C 1
ATOM 538 O O . MET A 1 71 ? 4.829 -1.854 4.473 1.00 97.06 71 MET A O 1
ATOM 542 N N . HIS A 1 72 ? 5.040 -3.198 6.256 1.00 97.62 72 HIS A N 1
ATOM 543 C CA . HIS A 1 72 ? 6.315 -3.773 5.829 1.00 97.62 72 HIS A CA 1
ATOM 544 C C . HIS A 1 72 ? 6.151 -4.612 4.556 1.00 97.62 72 HIS A C 1
ATOM 546 O O . HIS A 1 72 ? 6.968 -4.514 3.645 1.00 97.62 72 HIS A O 1
ATOM 552 N N . GLN A 1 73 ? 5.071 -5.393 4.441 1.00 97.19 73 GLN A N 1
ATOM 553 C CA . GLN A 1 73 ? 4.776 -6.146 3.217 1.00 97.19 73 GLN A CA 1
ATOM 554 C C . GLN A 1 73 ? 4.558 -5.211 2.023 1.00 97.19 73 GLN A C 1
ATOM 556 O O . GLN A 1 73 ? 5.109 -5.462 0.954 1.00 97.19 73 GLN A O 1
ATOM 561 N N . LEU A 1 74 ? 3.828 -4.105 2.209 1.00 97.69 74 LEU A N 1
ATOM 562 C CA . LEU A 1 74 ? 3.665 -3.083 1.174 1.00 97.69 74 LEU A CA 1
ATOM 563 C C . LEU A 1 74 ? 5.013 -2.489 0.744 1.00 97.69 74 LEU A C 1
ATOM 565 O O . LEU A 1 74 ? 5.295 -2.422 -0.452 1.00 97.69 74 LEU A O 1
ATOM 569 N N . GLN A 1 75 ? 5.865 -2.114 1.702 1.00 97.88 75 GLN A N 1
ATOM 570 C CA . GLN A 1 75 ? 7.200 -1.582 1.418 1.00 97.88 75 GLN A CA 1
ATOM 571 C C . GLN A 1 75 ? 8.061 -2.569 0.620 1.00 97.88 75 GLN A C 1
ATOM 573 O O . GLN A 1 75 ? 8.680 -2.180 -0.371 1.00 97.88 75 GLN A O 1
ATOM 578 N N . VAL A 1 76 ? 8.064 -3.848 1.008 1.00 96.94 76 VAL A N 1
ATOM 579 C CA . VAL A 1 76 ? 8.816 -4.897 0.306 1.00 96.94 76 VAL A CA 1
ATOM 580 C C . VAL A 1 76 ? 8.285 -5.106 -1.111 1.00 96.94 76 VAL A C 1
ATOM 582 O O . VAL A 1 76 ? 9.089 -5.195 -2.031 1.00 96.94 76 VAL A O 1
ATOM 585 N N . MET A 1 77 ? 6.964 -5.134 -1.324 1.00 96.94 77 MET A N 1
ATOM 586 C CA . MET A 1 77 ? 6.400 -5.309 -2.671 1.00 96.94 77 MET A CA 1
ATOM 587 C C . MET A 1 77 ? 6.708 -4.128 -3.597 1.00 96.94 77 MET A C 1
ATOM 589 O O . MET A 1 77 ? 7.046 -4.341 -4.760 1.00 96.94 77 MET A O 1
ATOM 593 N N . VAL A 1 78 ? 6.660 -2.890 -3.090 1.00 97.50 78 VAL A N 1
ATOM 594 C CA . VAL A 1 78 ? 7.071 -1.706 -3.865 1.00 97.50 78 VAL A CA 1
ATOM 595 C C . VAL A 1 78 ? 8.557 -1.782 -4.214 1.00 97.50 78 VAL A C 1
ATOM 597 O O . VAL A 1 78 ? 8.927 -1.559 -5.367 1.00 97.50 78 VAL A O 1
ATOM 600 N N . PHE A 1 79 ? 9.409 -2.139 -3.250 1.00 97.19 79 PHE A N 1
ATOM 601 C CA . PHE A 1 79 ? 10.836 -2.322 -3.500 1.00 97.19 79 PHE A CA 1
ATOM 602 C C . PHE A 1 79 ? 11.094 -3.398 -4.562 1.00 97.19 79 PHE A C 1
ATOM 604 O O . PHE A 1 79 ? 11.802 -3.141 -5.533 1.00 97.19 79 PHE A O 1
ATOM 611 N N . ASP A 1 80 ? 10.504 -4.584 -4.401 1.00 96.00 80 ASP A N 1
ATOM 612 C CA . ASP A 1 80 ? 10.695 -5.723 -5.302 1.00 96.00 80 ASP A CA 1
ATOM 613 C C . ASP A 1 80 ? 10.250 -5.413 -6.733 1.00 96.00 80 ASP A C 1
ATOM 615 O O . ASP A 1 80 ? 10.891 -5.870 -7.685 1.00 96.00 80 ASP A O 1
ATOM 619 N N . LEU A 1 81 ? 9.184 -4.624 -6.885 1.00 96.06 81 LEU A N 1
ATOM 620 C CA . LEU A 1 81 ? 8.683 -4.187 -8.181 1.00 96.06 81 LEU A CA 1
ATOM 621 C C . LEU A 1 81 ? 9.709 -3.313 -8.908 1.00 96.06 81 LEU A C 1
ATOM 623 O O . LEU A 1 81 ? 10.088 -3.635 -10.032 1.00 96.06 81 LEU A O 1
ATOM 627 N N . PHE A 1 82 ? 10.218 -2.258 -8.264 1.00 96.00 82 PHE A N 1
ATOM 628 C CA . PHE A 1 82 ? 11.211 -1.372 -8.885 1.00 96.00 82 PHE A CA 1
ATOM 629 C C . PHE A 1 82 ? 12.584 -2.028 -9.044 1.00 96.00 82 PHE A C 1
ATOM 631 O O . PHE A 1 82 ? 13.269 -1.789 -10.036 1.00 96.00 82 PHE A O 1
ATOM 638 N N . ALA A 1 83 ? 12.978 -2.900 -8.114 1.00 94.88 83 ALA A N 1
ATOM 639 C CA . ALA A 1 83 ? 14.212 -3.669 -8.232 1.00 94.88 83 ALA A CA 1
ATOM 640 C C . ALA A 1 83 ? 14.151 -4.694 -9.380 1.00 94.88 83 ALA A C 1
ATOM 642 O O . ALA A 1 83 ? 15.160 -4.945 -10.036 1.00 94.88 83 ALA A O 1
ATOM 643 N N . GLY A 1 84 ? 12.982 -5.299 -9.625 1.00 92.88 84 GLY A N 1
ATOM 644 C CA . GLY A 1 84 ? 12.773 -6.266 -10.706 1.00 92.88 84 GLY A CA 1
ATOM 645 C C . GLY A 1 84 ? 12.454 -5.635 -12.062 1.00 92.88 84 GLY A C 1
ATOM 646 O O . GLY A 1 84 ? 12.708 -6.255 -13.095 1.00 92.88 84 GLY A O 1
ATOM 647 N N . ARG A 1 85 ? 11.901 -4.418 -12.069 1.00 92.25 85 ARG A N 1
ATOM 648 C CA . ARG A 1 85 ? 11.495 -3.684 -13.269 1.00 92.25 85 ARG A CA 1
ATOM 649 C C . ARG A 1 85 ? 11.694 -2.173 -13.060 1.00 92.25 85 ARG A C 1
ATOM 651 O O . ARG A 1 85 ? 10.736 -1.479 -12.711 1.00 92.25 85 ARG A O 1
ATOM 658 N N . PRO A 1 86 ? 12.910 -1.652 -13.305 1.00 89.19 86 PRO A N 1
ATOM 659 C CA . PRO A 1 86 ? 13.230 -0.231 -13.132 1.00 89.19 86 PRO A CA 1
ATOM 660 C C . PRO A 1 86 ? 12.343 0.711 -13.958 1.00 89.19 86 PRO A C 1
ATOM 662 O O . PRO A 1 86 ? 12.069 1.828 -13.535 1.00 89.19 86 PRO A O 1
ATOM 665 N N . ASP A 1 87 ? 11.828 0.228 -15.091 1.00 89.69 87 ASP A N 1
ATOM 666 C CA . ASP A 1 87 ? 10.976 0.989 -16.015 1.00 89.69 87 ASP A CA 1
ATOM 667 C C . ASP A 1 87 ? 9.497 1.024 -15.579 1.00 89.69 87 ASP A C 1
ATOM 669 O O . ASP A 1 87 ? 8.617 1.438 -16.339 1.00 89.69 87 ASP A O 1
ATOM 673 N N . THR A 1 88 ? 9.187 0.524 -14.378 1.00 93.75 88 THR A N 1
ATOM 674 C CA . THR A 1 88 ? 7.838 0.587 -13.807 1.00 93.75 88 THR A CA 1
ATOM 675 C C . THR A 1 88 ? 7.378 2.040 -13.731 1.00 93.75 88 THR A C 1
ATOM 677 O O . THR A 1 88 ? 8.099 2.917 -13.260 1.00 93.75 88 THR A O 1
ATOM 680 N N . SER A 1 89 ? 6.144 2.303 -14.163 1.00 94.81 89 SER A N 1
ATOM 681 C CA . SER A 1 89 ? 5.564 3.643 -14.086 1.00 94.81 89 SER A CA 1
ATOM 682 C C . SER A 1 89 ? 5.422 4.087 -12.628 1.00 94.81 89 SER A C 1
ATOM 684 O O . SER A 1 89 ? 4.581 3.566 -11.891 1.00 94.81 89 SER A O 1
ATOM 686 N N . SER A 1 90 ? 6.209 5.086 -12.220 1.00 95.81 90 SER A N 1
ATOM 687 C CA . SER A 1 90 ? 6.112 5.674 -10.882 1.00 95.81 90 SER A CA 1
ATOM 688 C C . SER A 1 90 ? 4.740 6.294 -10.629 1.00 95.81 90 SER A C 1
ATOM 690 O O . SER A 1 90 ? 4.164 6.084 -9.566 1.00 95.81 90 SER A O 1
ATOM 692 N N . ALA A 1 91 ? 4.154 6.955 -11.632 1.00 96.31 91 ALA A N 1
ATOM 693 C CA . ALA A 1 91 ? 2.811 7.528 -11.557 1.00 96.31 91 ALA A CA 1
ATOM 694 C C . ALA A 1 91 ? 1.733 6.480 -11.224 1.00 96.31 91 ALA A C 1
ATOM 696 O O . ALA A 1 91 ? 0.870 6.727 -10.383 1.00 96.31 91 ALA A O 1
ATOM 697 N N . TRP A 1 92 ? 1.801 5.295 -11.838 1.00 95.00 92 TRP A N 1
ATOM 698 C CA . TRP A 1 92 ? 0.857 4.208 -11.569 1.00 95.00 92 TRP A CA 1
ATOM 699 C C . TRP A 1 92 ? 0.962 3.682 -10.130 1.00 95.00 92 TRP A C 1
ATOM 701 O O . TRP A 1 92 ? -0.064 3.458 -9.482 1.00 95.00 92 TRP A O 1
ATOM 711 N N . VAL A 1 93 ? 2.187 3.519 -9.608 1.00 96.31 93 VAL A N 1
ATOM 712 C CA . VAL A 1 93 ? 2.396 3.093 -8.213 1.00 96.31 93 VAL A CA 1
ATOM 713 C C . VAL A 1 93 ? 1.915 4.180 -7.251 1.00 96.31 93 VAL A C 1
ATOM 715 O O . VAL A 1 93 ? 1.193 3.881 -6.302 1.00 96.31 93 VAL A O 1
ATOM 718 N N . THR A 1 94 ? 2.252 5.442 -7.519 1.00 97.62 94 THR A N 1
ATOM 719 C CA . THR A 1 94 ? 1.833 6.586 -6.700 1.00 97.62 94 THR A CA 1
ATOM 720 C C . THR A 1 94 ? 0.313 6.706 -6.627 1.00 97.62 94 THR A C 1
ATOM 722 O O . THR A 1 94 ? -0.212 6.888 -5.532 1.00 97.62 94 THR A O 1
ATOM 725 N N . GLU A 1 95 ? -0.420 6.534 -7.734 1.00 96.56 95 GLU A N 1
ATOM 726 C CA . GLU A 1 95 ? -1.891 6.587 -7.702 1.00 96.56 95 GLU A CA 1
ATOM 727 C C . GLU A 1 95 ? -2.482 5.462 -6.840 1.00 96.56 95 GLU A C 1
ATOM 729 O O . GLU A 1 95 ? -3.385 5.706 -6.041 1.00 96.56 95 GLU A O 1
ATOM 734 N N . ARG A 1 96 ? -1.936 4.239 -6.922 1.00 96.38 96 ARG A N 1
ATOM 735 C CA . ARG A 1 96 ? -2.348 3.126 -6.048 1.00 96.38 96 ARG A CA 1
ATOM 736 C C . ARG A 1 96 ? -2.099 3.436 -4.569 1.00 96.38 96 ARG A C 1
ATOM 738 O O . ARG A 1 96 ? -2.988 3.222 -3.745 1.00 96.38 96 ARG A O 1
ATOM 745 N N . LEU A 1 97 ? -0.921 3.964 -4.230 1.00 97.88 97 LEU A N 1
ATOM 746 C CA . LEU A 1 97 ? -0.578 4.348 -2.856 1.00 97.88 97 LEU A CA 1
ATOM 747 C C . LEU A 1 97 ? -1.457 5.502 -2.349 1.00 97.88 97 LEU A C 1
ATOM 749 O O . LEU A 1 97 ? -1.947 5.456 -1.221 1.00 97.88 97 LEU A O 1
ATOM 753 N N . SER A 1 98 ? -1.743 6.492 -3.193 1.00 97.50 98 SER A N 1
ATOM 754 C CA . SER A 1 98 ? -2.699 7.558 -2.887 1.00 97.50 98 SER A CA 1
ATOM 755 C C . SER A 1 98 ? -4.113 7.033 -2.677 1.00 97.50 98 SER A C 1
ATOM 757 O O . SER A 1 98 ? -4.793 7.487 -1.756 1.00 97.50 98 SER A O 1
ATOM 759 N N . GLY A 1 99 ? -4.549 6.055 -3.473 1.00 96.38 99 GLY A N 1
ATOM 760 C CA . GLY A 1 99 ? -5.813 5.351 -3.274 1.00 96.38 99 GLY A CA 1
ATOM 761 C C . GLY A 1 99 ? -5.891 4.698 -1.894 1.00 96.38 99 GLY A C 1
ATOM 762 O O . GLY A 1 99 ? -6.858 4.933 -1.169 1.00 96.38 99 GLY A O 1
ATOM 763 N N . ILE A 1 100 ? -4.836 3.975 -1.488 1.00 95.69 100 ILE A N 1
ATOM 764 C CA . ILE A 1 100 ? -4.729 3.429 -0.126 1.00 95.69 100 ILE A CA 1
ATOM 765 C C . ILE A 1 100 ? -4.846 4.557 0.895 1.00 95.69 100 ILE A C 1
ATOM 767 O O . ILE A 1 100 ? -5.734 4.514 1.740 1.00 95.69 100 ILE A O 1
ATOM 771 N N . ARG A 1 101 ? -4.001 5.590 0.809 1.00 96.69 101 ARG A N 1
ATOM 772 C CA . ARG A 1 101 ? -3.956 6.667 1.806 1.00 96.69 101 ARG A CA 1
ATOM 773 C C . ARG A 1 101 ? -5.295 7.378 1.981 1.00 96.69 101 ARG A C 1
ATOM 775 O O . ARG A 1 101 ? -5.643 7.705 3.106 1.00 96.69 101 ARG A O 1
ATOM 782 N N . ARG A 1 102 ? -6.045 7.616 0.899 1.00 95.94 102 ARG A N 1
ATOM 783 C CA . ARG A 1 102 ? -7.386 8.230 0.963 1.00 95.94 102 ARG A CA 1
ATOM 784 C C . ARG A 1 102 ? -8.413 7.332 1.666 1.00 95.94 102 ARG A C 1
ATOM 786 O O . ARG A 1 102 ? -9.415 7.843 2.153 1.00 95.94 102 ARG A O 1
ATOM 793 N N . SER A 1 103 ? -8.181 6.019 1.704 1.00 93.19 103 SER A N 1
ATOM 794 C CA . SER A 1 103 ? -9.044 5.048 2.390 1.00 93.19 103 SER A CA 1
ATOM 795 C C . SER A 1 103 ? -8.703 4.832 3.873 1.00 93.19 103 SER A C 1
ATOM 797 O O . SER A 1 103 ? -9.515 4.244 4.592 1.00 93.19 103 SER A O 1
ATOM 799 N N . LEU A 1 104 ? -7.526 5.298 4.320 1.00 93.44 104 LEU A N 1
ATOM 800 C CA . LEU A 1 104 ? -7.035 5.225 5.702 1.00 93.44 104 LEU A CA 1
ATOM 801 C C . LEU A 1 104 ? -7.490 6.449 6.509 1.00 93.44 104 LEU A C 1
ATOM 803 O O . LEU A 1 104 ? -8.228 6.278 7.497 1.00 93.44 104 LEU A O 1
#

Sequence (104 aa):
MASSRAGSPIPREVADELERVVARWHQLPLDHALSRAPAVRDVVQSLADEVAGCRRRPPSRVPDLGPATLMHQLQVMVFDLFAGRPDTSSAWVTERLSGIRRSL